Protein AF-A0AB39YR65-F1 (afdb_monomer_lite)

Organism: NCBI:txid3162492

pLDDT: mean 78.62, std 21.44, range [37.47, 98.0]

Structure (mmCIF, N/CA/C/O backbone):
data_AF-A0AB39YR65-F1
#
_entry.id   AF-A0AB39YR65-F1
#
loop_
_atom_site.group_PDB
_atom_site.id
_atom_site.type_symbol
_atom_site.label_atom_id
_atom_site.label_alt_id
_atom_site.label_comp_id
_atom_site.label_asym_id
_atom_site.label_entity_id
_atom_site.label_seq_id
_atom_site.pdbx_PDB_ins_code
_atom_site.Cartn_x
_atom_site.Cartn_y
_atom_site.Cartn_z
_atom_site.occupancy
_atom_site.B_iso_or_equiv
_atom_site.auth_seq_id
_atom_site.auth_comp_id
_atom_site.auth_asym_id
_atom_site.auth_atom_id
_atom_site.pdbx_PDB_model_num
ATOM 1 N N . MET A 1 1 ? 6.847 -33.829 22.386 1.00 41.47 1 MET A N 1
ATOM 2 C CA . MET A 1 1 ? 5.610 -33.348 21.739 1.00 41.47 1 MET A CA 1
ATOM 3 C C . MET A 1 1 ? 5.519 -31.867 22.046 1.00 41.47 1 MET A C 1
ATOM 5 O O . MET A 1 1 ? 5.145 -31.514 23.153 1.00 41.47 1 MET A O 1
ATOM 9 N N . THR A 1 2 ? 6.033 -31.027 21.151 1.00 42.81 2 THR A N 1
ATOM 10 C CA . THR A 1 2 ? 6.014 -29.566 21.292 1.00 42.81 2 THR A CA 1
ATOM 11 C C . THR A 1 2 ? 4.583 -29.076 21.117 1.00 42.81 2 THR A C 1
ATOM 13 O O . THR A 1 2 ? 3.914 -29.470 20.162 1.00 42.81 2 THR A O 1
ATOM 16 N N . ALA A 1 3 ? 4.110 -28.277 22.071 1.00 45.94 3 ALA A N 1
ATOM 17 C CA . ALA A 1 3 ? 2.844 -27.575 21.963 1.00 45.94 3 ALA A CA 1
ATOM 18 C C . ALA A 1 3 ? 2.865 -26.718 20.688 1.00 45.94 3 ALA A C 1
ATOM 20 O O . ALA A 1 3 ? 3.833 -26.003 20.442 1.00 45.94 3 ALA A O 1
ATOM 21 N N . PHE A 1 4 ? 1.822 -26.824 19.864 1.00 48.34 4 PHE A N 1
ATOM 22 C CA . PHE A 1 4 ? 1.504 -25.782 18.896 1.00 48.34 4 PHE A CA 1
ATOM 23 C C . PHE A 1 4 ? 1.031 -24.588 19.727 1.00 48.34 4 PHE A C 1
ATOM 25 O O . PHE A 1 4 ? -0.148 -24.496 20.063 1.00 48.34 4 PHE A O 1
ATOM 32 N N . GLU A 1 5 ? 1.964 -23.734 20.144 1.00 54.25 5 GLU A N 1
ATOM 33 C CA . GLU A 1 5 ? 1.632 -22.366 20.525 1.00 54.25 5 GLU A CA 1
ATOM 34 C C . GLU A 1 5 ? 1.012 -21.744 19.279 1.00 54.25 5 GLU A C 1
ATOM 36 O O . GLU A 1 5 ? 1.681 -21.443 18.292 1.00 54.25 5 GLU A O 1
ATOM 41 N N . SER A 1 6 ? -0.314 -21.713 19.258 1.00 58.25 6 SER A N 1
ATOM 42 C CA . SER A 1 6 ? -1.082 -21.035 18.234 1.00 58.25 6 SER A CA 1
ATOM 43 C C . SER A 1 6 ? -0.887 -19.542 18.447 1.00 58.25 6 SER A C 1
ATOM 45 O O . SER A 1 6 ? -1.716 -18.901 19.089 1.00 58.25 6 SER A O 1
ATOM 47 N N . ASP A 1 7 ? 0.224 -19.018 17.925 1.00 66.06 7 ASP A N 1
ATOM 48 C CA . ASP A 1 7 ? 0.360 -17.609 17.582 1.00 66.06 7 ASP A CA 1
ATOM 49 C C . ASP A 1 7 ? -0.803 -17.301 16.648 1.00 66.06 7 ASP A C 1
ATOM 51 O O . ASP A 1 7 ? -0.794 -17.641 15.461 1.00 66.06 7 ASP A O 1
ATOM 55 N N . THR A 1 8 ? -1.876 -16.751 17.211 1.00 65.50 8 THR A N 1
ATOM 56 C CA . THR A 1 8 ? -2.966 -16.211 16.413 1.00 65.50 8 THR A CA 1
ATOM 57 C C . THR A 1 8 ? -2.335 -15.242 15.430 1.00 65.50 8 THR A C 1
ATOM 59 O O . THR A 1 8 ? -1.662 -14.303 15.868 1.00 65.50 8 THR A O 1
ATOM 62 N N . PRO A 1 9 ? -2.498 -15.465 14.115 1.00 70.00 9 PRO A N 1
ATOM 63 C CA . PRO A 1 9 ? -1.926 -14.562 13.144 1.00 70.00 9 PRO A CA 1
ATOM 64 C C . PRO A 1 9 ? -2.405 -13.146 13.435 1.00 70.00 9 PRO A C 1
ATOM 66 O O . PRO A 1 9 ? -3.569 -12.954 13.780 1.00 70.00 9 PRO A O 1
ATOM 69 N N . TRP A 1 10 ? -1.527 -12.159 13.288 1.00 68.50 10 TRP A N 1
ATOM 70 C CA . TRP A 1 10 ? -1.844 -10.762 13.598 1.00 68.50 10 TRP A CA 1
ATOM 71 C C . TRP A 1 10 ? -3.113 -10.268 12.882 1.00 68.50 10 TRP A C 1
ATOM 73 O O . TRP A 1 10 ? -3.821 -9.421 13.405 1.00 68.50 10 TRP A O 1
ATOM 83 N N . TRP A 1 11 ? -3.455 -10.839 11.723 1.00 68.62 11 TRP A N 1
ATOM 84 C CA . TRP A 1 11 ? -4.667 -10.488 10.978 1.00 68.62 11 TRP A CA 1
ATOM 85 C C . TRP A 1 11 ? -5.967 -11.010 11.609 1.00 68.62 11 TRP A C 1
ATOM 87 O O . TRP A 1 11 ? -7.045 -10.622 11.175 1.00 68.62 11 TRP A O 1
ATOM 97 N N . TRP A 1 12 ? -5.896 -11.883 12.618 1.00 65.81 12 TRP A N 1
ATOM 98 C CA . TRP A 1 12 ? -7.057 -12.389 13.360 1.00 65.81 12 TRP A CA 1
ATOM 99 C C . TRP A 1 12 ? -7.591 -11.378 14.384 1.00 65.81 12 TRP A C 1
ATOM 101 O O . TRP A 1 12 ? -8.727 -11.498 14.836 1.00 65.81 12 TRP A O 1
ATOM 111 N N . THR A 1 13 ? -6.783 -10.383 14.757 1.00 76.38 13 THR A N 1
ATOM 112 C CA . THR A 1 13 ? -7.196 -9.295 15.657 1.00 76.38 13 THR A CA 1
ATOM 113 C C . THR A 1 13 ? -7.746 -8.088 14.901 1.00 76.38 13 THR A C 1
ATOM 115 O O . THR A 1 13 ? -8.277 -7.168 15.517 1.00 76.38 13 THR A O 1
ATOM 118 N N . TRP A 1 14 ? -7.633 -8.080 13.570 1.00 81.88 14 TRP A N 1
ATOM 119 C CA . TRP A 1 14 ? -8.141 -7.010 12.719 1.00 81.88 14 TRP A CA 1
ATOM 120 C C . TRP A 1 14 ? -9.554 -7.326 12.237 1.00 81.88 14 TRP A C 1
ATOM 122 O O . TRP A 1 14 ? -9.941 -8.489 12.104 1.00 81.88 14 TRP A O 1
ATOM 132 N N . ASP A 1 15 ? -10.321 -6.279 11.925 1.00 83.44 15 ASP A N 1
ATOM 133 C CA . ASP A 1 15 ? -11.590 -6.453 11.226 1.00 83.44 15 ASP A CA 1
ATOM 134 C C . ASP A 1 15 ? -11.350 -7.220 9.915 1.00 83.44 15 ASP A C 1
ATOM 136 O O . ASP A 1 15 ? -10.391 -6.945 9.187 1.00 83.44 15 ASP A O 1
ATOM 140 N N . SER A 1 16 ? -12.215 -8.192 9.614 1.00 81.69 16 SER A N 1
ATOM 141 C CA . SER A 1 16 ? -12.064 -9.061 8.441 1.00 81.69 16 SER A CA 1
ATOM 142 C C . SER A 1 16 ? -11.994 -8.280 7.128 1.00 81.69 16 SER A C 1
ATOM 144 O O . SER A 1 16 ? -11.332 -8.728 6.194 1.00 81.69 16 SER A O 1
ATOM 146 N N . SER A 1 17 ? -12.639 -7.114 7.057 1.00 86.25 17 SER A N 1
ATOM 147 C CA . SER A 1 17 ? -12.569 -6.224 5.900 1.00 86.25 17 SER A CA 1
ATOM 148 C C . SER A 1 17 ? -11.169 -5.610 5.736 1.00 86.25 17 SER A C 1
ATOM 150 O O . SER A 1 17 ? -10.618 -5.641 4.641 1.00 86.25 17 SER A O 1
ATOM 152 N N . VAL A 1 18 ? -10.527 -5.144 6.817 1.00 90.19 18 VAL A N 1
ATOM 153 C CA . VAL A 1 18 ? -9.152 -4.596 6.770 1.00 90.19 18 VAL A CA 1
ATOM 154 C C . VAL A 1 18 ? -8.128 -5.711 6.557 1.00 90.19 18 VAL A C 1
ATOM 156 O O . VAL A 1 18 ? -7.159 -5.543 5.815 1.00 90.19 18 VAL A O 1
ATOM 159 N N . ALA A 1 19 ? -8.349 -6.873 7.176 1.00 91.38 19 ALA A N 1
ATOM 160 C CA . ALA A 1 19 ? -7.461 -8.026 7.079 1.00 91.38 19 ALA A CA 1
ATOM 161 C C . ALA A 1 19 ? -7.235 -8.471 5.624 1.00 91.38 19 ALA A C 1
ATOM 163 O O . ALA A 1 19 ? -6.122 -8.855 5.273 1.00 91.38 19 ALA A O 1
ATOM 164 N N . GLN A 1 20 ? -8.250 -8.371 4.758 1.00 93.75 20 GLN A N 1
ATOM 165 C CA . GLN A 1 20 ? -8.122 -8.694 3.331 1.00 93.75 20 GLN A CA 1
ATOM 166 C C . GLN A 1 20 ? -7.077 -7.815 2.630 1.00 93.75 20 GLN A C 1
ATOM 168 O O . GLN A 1 20 ? -6.196 -8.337 1.941 1.00 93.75 20 GLN A O 1
ATOM 173 N N . TYR A 1 21 ? -7.118 -6.501 2.860 1.00 95.94 21 TYR A N 1
ATOM 174 C CA . TYR A 1 21 ? -6.126 -5.567 2.324 1.00 95.94 21 TYR A CA 1
ATOM 175 C C . TYR A 1 21 ? -4.742 -5.808 2.923 1.00 95.94 21 TYR A C 1
ATOM 177 O O . TYR A 1 21 ? -3.748 -5.859 2.199 1.00 95.94 21 TYR A O 1
ATOM 185 N N . ALA A 1 22 ? -4.675 -6.020 4.236 1.00 94.88 22 ALA A N 1
ATOM 186 C CA . ALA A 1 22 ? -3.423 -6.251 4.942 1.00 94.88 22 ALA A CA 1
ATOM 187 C C . ALA A 1 22 ? -2.700 -7.516 4.453 1.00 94.88 22 ALA A C 1
ATOM 189 O O . ALA A 1 22 ? -1.480 -7.513 4.283 1.00 94.88 22 ALA A O 1
ATOM 190 N N . VAL A 1 23 ? -3.447 -8.591 4.185 1.00 95.00 23 VAL A N 1
ATOM 191 C CA . VAL A 1 23 ? -2.906 -9.834 3.622 1.00 95.00 23 VAL A CA 1
ATOM 192 C C . VAL A 1 23 ? -2.364 -9.602 2.213 1.00 95.00 23 VAL A C 1
ATOM 194 O O . VAL A 1 23 ? -1.237 -10.010 1.941 1.00 95.00 23 VAL A O 1
ATOM 197 N N . LEU A 1 24 ? -3.104 -8.920 1.331 1.00 96.69 24 LEU A N 1
ATOM 198 C CA . LEU A 1 24 ? -2.615 -8.610 -0.020 1.00 96.69 24 LEU A CA 1
ATOM 199 C C . LEU A 1 24 ? -1.339 -7.760 0.015 1.00 96.69 24 LEU A C 1
ATOM 201 O O . LEU A 1 24 ? -0.365 -8.083 -0.664 1.00 96.69 24 LEU A O 1
ATOM 205 N N . LEU A 1 25 ? -1.320 -6.718 0.848 1.00 97.19 25 LEU A N 1
ATOM 206 C CA . LEU A 1 25 ? -0.147 -5.871 1.060 1.00 97.19 25 LEU A CA 1
ATOM 207 C C . LEU A 1 25 ? 1.054 -6.690 1.530 1.00 97.19 25 LEU A C 1
ATOM 209 O O . LEU A 1 25 ? 2.155 -6.548 1.002 1.00 97.19 25 LEU A O 1
ATOM 213 N N . ARG A 1 26 ? 0.842 -7.592 2.492 1.00 96.25 26 ARG A N 1
ATOM 214 C CA . ARG A 1 26 ? 1.900 -8.459 3.008 1.00 96.25 26 ARG A CA 1
ATOM 215 C C . ARG A 1 26 ? 2.445 -9.398 1.936 1.00 96.25 26 ARG A C 1
ATOM 217 O O . ARG A 1 26 ? 3.657 -9.569 1.854 1.00 96.25 26 ARG A O 1
ATOM 224 N N . LEU A 1 27 ? 1.577 -9.973 1.105 1.00 97.12 27 LEU A N 1
ATOM 225 C CA . LEU 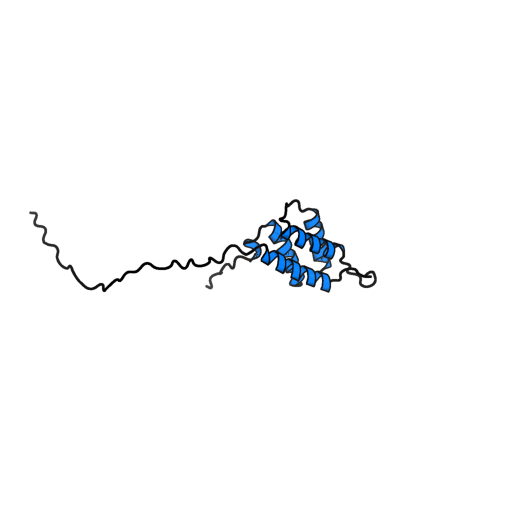A 1 27 ? 1.993 -10.840 0.004 1.00 97.12 27 LEU A CA 1
ATOM 226 C C . LEU A 1 27 ? 2.889 -10.098 -0.995 1.00 97.12 27 LEU A C 1
ATOM 228 O O . LEU A 1 27 ? 3.886 -10.672 -1.428 1.00 97.12 27 LEU A O 1
ATOM 232 N N . LEU A 1 28 ? 2.572 -8.843 -1.327 1.00 97.81 28 LEU A N 1
ATOM 233 C CA . LEU A 1 28 ? 3.417 -8.024 -2.198 1.00 97.81 28 LEU A CA 1
ATOM 234 C C . LEU A 1 28 ? 4.760 -7.700 -1.526 1.00 97.81 28 LEU A C 1
ATOM 236 O O . LEU A 1 28 ? 5.815 -7.933 -2.107 1.00 97.81 28 LEU A O 1
ATOM 240 N N . VAL A 1 29 ? 4.733 -7.220 -0.278 1.00 97.25 29 VAL A N 1
ATOM 241 C CA . VAL A 1 29 ? 5.942 -6.834 0.476 1.00 97.25 29 VAL A CA 1
ATOM 242 C C . VAL A 1 29 ? 6.898 -8.014 0.679 1.00 97.25 29 VAL A C 1
ATOM 244 O O . VAL A 1 29 ? 8.113 -7.851 0.582 1.00 97.25 29 VAL A O 1
ATOM 247 N N . ASP A 1 30 ? 6.366 -9.212 0.919 1.00 96.25 30 ASP A N 1
ATOM 248 C CA . ASP A 1 30 ? 7.159 -10.435 1.074 1.00 96.25 30 ASP A CA 1
ATOM 249 C C . ASP A 1 30 ? 7.584 -11.053 -0.279 1.00 96.25 30 ASP A C 1
ATOM 251 O O . ASP A 1 30 ? 8.213 -12.117 -0.297 1.00 96.25 30 ASP A O 1
ATOM 255 N N . GLY A 1 31 ? 7.227 -10.436 -1.413 1.00 96.25 31 GLY A N 1
ATOM 256 C CA . GLY A 1 31 ? 7.533 -10.930 -2.760 1.00 96.25 31 GLY A CA 1
ATOM 257 C C . GLY A 1 31 ? 6.850 -12.260 -3.094 1.00 96.25 31 GLY A C 1
ATOM 258 O O . GLY A 1 31 ? 7.384 -13.067 -3.854 1.00 96.25 31 GLY A O 1
ATOM 259 N N . ARG A 1 32 ? 5.700 -12.541 -2.469 1.00 97.62 32 ARG A N 1
ATOM 260 C CA . ARG A 1 32 ? 4.882 -13.743 -2.710 1.00 97.62 32 ARG A CA 1
ATOM 261 C C . ARG A 1 32 ? 3.953 -13.590 -3.905 1.00 97.62 32 ARG A C 1
ATOM 263 O O . ARG A 1 32 ? 3.569 -14.602 -4.481 1.00 97.62 32 ARG A O 1
ATOM 270 N N . VAL A 1 33 ? 3.608 -12.353 -4.242 1.00 97.88 33 VAL A N 1
ATOM 271 C CA . VAL A 1 33 ? 2.933 -11.974 -5.484 1.00 97.88 33 VAL A CA 1
ATOM 272 C C . VAL A 1 33 ? 3.739 -10.873 -6.157 1.00 97.88 33 VAL A C 1
ATOM 274 O O . VAL A 1 33 ? 4.398 -10.075 -5.488 1.00 97.88 33 VAL A O 1
ATOM 277 N N . THR A 1 34 ? 3.702 -10.852 -7.479 1.00 97.19 34 THR A N 1
ATOM 278 C CA . THR A 1 34 ? 4.266 -9.774 -8.295 1.00 97.19 34 THR A CA 1
ATOM 279 C C . THR A 1 34 ? 3.402 -8.514 -8.212 1.00 97.19 34 THR A C 1
ATOM 281 O O . THR A 1 34 ? 2.241 -8.572 -7.804 1.00 97.19 34 THR A O 1
ATOM 284 N N . ALA A 1 35 ? 3.949 -7.370 -8.630 1.00 95.94 35 ALA A N 1
ATOM 285 C CA . ALA A 1 35 ? 3.187 -6.125 -8.730 1.00 95.94 35 ALA A CA 1
ATOM 286 C C . ALA A 1 35 ? 1.950 -6.248 -9.642 1.00 95.94 35 ALA A C 1
ATOM 288 O O . ALA A 1 35 ? 0.876 -5.800 -9.249 1.00 95.94 35 ALA A O 1
ATOM 289 N N . ASP A 1 36 ? 2.068 -6.929 -10.788 1.00 96.25 36 ASP A N 1
ATOM 290 C CA . ASP A 1 36 ? 0.933 -7.173 -11.694 1.00 96.25 36 ASP A CA 1
ATOM 291 C C . ASP A 1 36 ? -0.164 -8.022 -11.031 1.00 96.25 36 ASP A C 1
ATOM 293 O O . ASP A 1 36 ? -1.357 -7.741 -11.145 1.00 96.25 36 ASP A O 1
ATOM 297 N N . GLU A 1 37 ? 0.231 -9.091 -10.332 1.00 97.81 37 GLU A N 1
ATOM 298 C CA . GLU A 1 37 ? -0.714 -9.953 -9.616 1.00 97.81 37 GLU A CA 1
ATOM 299 C C . GLU A 1 37 ? -1.388 -9.189 -8.476 1.00 97.81 37 GLU A C 1
ATOM 301 O O . GLU A 1 37 ? -2.592 -9.331 -8.268 1.00 97.81 37 GLU A O 1
ATOM 306 N N . PHE A 1 38 ? -0.634 -8.360 -7.754 1.00 98.00 38 PHE A N 1
ATOM 307 C CA . PHE A 1 38 ? -1.181 -7.499 -6.717 1.00 98.00 38 PHE A CA 1
ATOM 308 C C . PHE A 1 38 ? -2.195 -6.504 -7.287 1.00 98.00 38 PHE A C 1
ATOM 310 O O . PHE A 1 38 ? -3.297 -6.415 -6.753 1.00 98.00 38 PHE A O 1
ATOM 317 N N . GLU A 1 39 ? -1.873 -5.805 -8.379 1.00 97.38 39 GLU A N 1
ATOM 318 C CA . GLU A 1 39 ? -2.780 -4.870 -9.055 1.00 97.38 39 GLU A CA 1
ATOM 319 C C . GLU A 1 39 ? -4.090 -5.564 -9.462 1.00 97.38 39 GLU A C 1
ATOM 321 O O . GLU A 1 39 ? -5.188 -5.111 -9.113 1.00 97.38 39 GLU A O 1
ATOM 326 N N . ALA A 1 40 ? -3.974 -6.721 -10.122 1.00 97.38 40 ALA A N 1
ATOM 327 C CA . ALA A 1 40 ? -5.107 -7.510 -10.592 1.00 97.38 40 ALA A CA 1
ATOM 328 C C . ALA A 1 40 ? -6.013 -8.016 -9.455 1.00 97.38 40 ALA A C 1
ATOM 330 O O . ALA A 1 40 ? -7.204 -8.240 -9.676 1.00 97.38 40 ALA A O 1
ATOM 331 N N . LEU A 1 41 ? -5.471 -8.200 -8.248 1.00 97.75 41 LEU A N 1
ATOM 332 C CA . LEU A 1 41 ? -6.227 -8.603 -7.059 1.00 97.75 41 LEU A CA 1
ATOM 333 C C . LEU A 1 41 ? -6.793 -7.400 -6.292 1.00 97.75 41 LEU A C 1
ATOM 335 O O . LEU A 1 41 ? -7.933 -7.449 -5.825 1.00 97.75 41 LEU A O 1
ATOM 339 N N . PHE A 1 42 ? -6.019 -6.323 -6.167 1.00 97.88 42 PHE A N 1
ATOM 340 C CA . PHE A 1 42 ? -6.364 -5.150 -5.372 1.00 97.88 42 PHE A CA 1
ATOM 341 C C . PHE A 1 42 ? -7.466 -4.311 -6.024 1.00 97.88 42 PHE A C 1
ATOM 343 O O . PHE A 1 42 ? -8.438 -3.958 -5.355 1.00 97.88 42 PHE A O 1
ATOM 350 N N . LEU A 1 43 ? -7.363 -4.003 -7.324 1.00 97.25 43 LEU A N 1
ATOM 351 C CA . LEU A 1 43 ? -8.317 -3.099 -7.980 1.00 97.25 43 LEU A CA 1
ATOM 352 C C . LEU A 1 43 ? -9.763 -3.624 -7.944 1.00 97.25 43 LEU A C 1
ATOM 354 O O . LEU A 1 43 ? -10.659 -2.837 -7.622 1.00 97.25 43 LEU A O 1
ATOM 358 N N . PRO A 1 44 ? -10.046 -4.912 -8.228 1.00 97.50 44 PRO A N 1
ATOM 359 C CA . PRO A 1 44 ? -11.401 -5.442 -8.097 1.00 97.50 44 PRO A CA 1
ATOM 360 C C . PRO A 1 44 ? -11.892 -5.472 -6.649 1.00 97.50 44 PRO A C 1
ATOM 362 O O . PRO A 1 44 ? -13.075 -5.219 -6.420 1.00 97.50 44 PRO A O 1
ATOM 365 N N . LEU A 1 45 ? -11.005 -5.760 -5.686 1.00 96.38 45 LEU A N 1
ATOM 366 C CA . LEU A 1 45 ? -11.338 -5.754 -4.261 1.00 96.38 45 LEU A CA 1
ATOM 367 C C . LEU A 1 45 ? -11.795 -4.358 -3.827 1.00 96.38 45 LEU A C 1
ATOM 369 O O . LEU A 1 45 ? -12.915 -4.219 -3.345 1.00 96.38 45 LEU A O 1
ATOM 373 N N . TYR A 1 46 ? -10.982 -3.331 -4.089 1.00 96.56 46 TYR A N 1
ATOM 374 C CA . TYR A 1 46 ? -11.285 -1.949 -3.713 1.00 96.56 46 TYR A CA 1
ATOM 375 C C . TYR A 1 46 ? -12.541 -1.418 -4.417 1.00 96.56 46 TYR A C 1
ATOM 377 O O . TYR A 1 46 ? -13.446 -0.894 -3.775 1.00 96.56 46 TYR A O 1
ATOM 385 N N . LYS A 1 47 ? -12.661 -1.613 -5.740 1.00 95.69 47 LYS A N 1
ATOM 386 C CA . LYS A 1 47 ? -13.829 -1.149 -6.520 1.00 95.69 47 LYS A CA 1
ATOM 387 C C . LYS A 1 47 ? -15.132 -1.864 -6.129 1.00 95.69 47 LYS A C 1
ATOM 389 O O . LYS A 1 47 ? -16.217 -1.330 -6.360 1.00 95.69 47 LYS A O 1
ATOM 394 N N . GLY A 1 48 ? -15.039 -3.082 -5.594 1.00 95.12 48 GLY A N 1
ATOM 395 C CA . GLY A 1 48 ? -16.176 -3.878 -5.130 1.00 95.12 48 GLY A CA 1
ATOM 396 C C . GLY A 1 48 ? -16.540 -3.663 -3.660 1.00 95.12 48 GLY A C 1
ATOM 397 O O . GLY A 1 48 ? -17.600 -4.131 -3.230 1.00 95.12 48 GLY A O 1
ATOM 398 N N . ASP A 1 49 ? -15.695 -2.970 -2.900 1.00 94.25 49 ASP A N 1
ATOM 399 C CA . ASP A 1 49 ? -15.867 -2.772 -1.471 1.00 94.25 49 ASP A CA 1
ATOM 400 C C . ASP A 1 49 ? -16.995 -1.772 -1.177 1.00 94.25 49 ASP A C 1
ATOM 402 O O . ASP A 1 49 ? -17.082 -0.683 -1.743 1.00 94.25 49 ASP A O 1
ATOM 406 N N . ARG A 1 50 ? -17.907 -2.166 -0.287 1.00 94.06 50 ARG A N 1
ATOM 407 C CA . ARG A 1 50 ? -19.041 -1.342 0.170 1.00 94.06 50 ARG A CA 1
ATOM 408 C C . ARG A 1 50 ? -18.923 -0.963 1.643 1.00 94.06 50 ARG A C 1
ATOM 410 O O . ARG A 1 50 ? -19.872 -0.416 2.212 1.00 94.06 50 ARG A O 1
ATOM 417 N N . THR A 1 51 ? -17.802 -1.305 2.267 1.00 93.44 51 THR A N 1
ATOM 418 C CA . THR A 1 51 ? -17.519 -1.022 3.668 1.00 93.44 51 THR A CA 1
ATOM 419 C C . THR A 1 51 ? -17.458 0.485 3.879 1.00 93.44 51 THR A C 1
ATOM 421 O O . THR A 1 51 ? -16.899 1.232 3.079 1.00 93.44 51 THR A O 1
ATOM 424 N N . LYS A 1 52 ? -18.081 0.953 4.962 1.00 92.81 52 LYS A N 1
ATOM 425 C CA . LYS A 1 52 ? -17.981 2.351 5.383 1.00 92.81 52 LYS A CA 1
ATOM 426 C C . LYS A 1 52 ? -16.784 2.484 6.307 1.00 92.81 52 LYS A C 1
ATOM 428 O O . LYS A 1 52 ? -16.894 2.199 7.497 1.00 92.81 52 LYS A O 1
ATOM 433 N N . TRP A 1 53 ? -15.661 2.874 5.729 1.00 92.38 53 TRP A N 1
ATOM 434 C CA . TRP A 1 53 ? -14.408 3.061 6.444 1.00 92.38 53 TRP A CA 1
ATOM 435 C C . TRP A 1 53 ? -14.441 4.283 7.362 1.00 92.38 53 TRP A C 1
ATOM 437 O O . TRP A 1 53 ? -15.162 5.250 7.102 1.00 92.38 53 TRP A O 1
ATOM 447 N N . SER A 1 54 ? -13.650 4.240 8.439 1.00 93.62 54 SER A N 1
ATOM 448 C CA . SER A 1 54 ? -13.241 5.471 9.114 1.00 93.62 54 SER A CA 1
ATOM 449 C C . SER A 1 54 ? -12.420 6.323 8.146 1.00 93.62 54 SER A C 1
ATOM 451 O O . SER A 1 54 ? -11.821 5.793 7.210 1.00 93.62 54 SER A O 1
ATOM 453 N N . GLU A 1 55 ? -12.386 7.635 8.374 1.00 93.81 55 GLU A N 1
ATOM 454 C CA . GLU A 1 55 ? -11.621 8.572 7.541 1.00 93.81 55 GLU A CA 1
ATOM 455 C C . GLU A 1 55 ? -10.149 8.149 7.428 1.00 93.81 55 GLU A C 1
ATOM 457 O O . GLU A 1 55 ? -9.638 8.021 6.323 1.00 93.81 55 GLU A O 1
ATOM 462 N N . GLU A 1 56 ? -9.524 7.775 8.548 1.00 94.75 56 GLU A N 1
ATOM 463 C CA . GLU A 1 56 ? -8.129 7.316 8.583 1.00 94.75 56 GLU A CA 1
ATOM 464 C C . GLU A 1 56 ? -7.879 6.076 7.707 1.00 94.75 56 GLU A C 1
ATOM 466 O O . GLU A 1 56 ? -6.917 6.039 6.945 1.00 94.75 56 GLU A O 1
ATOM 471 N N . ILE A 1 57 ? -8.746 5.056 7.774 1.00 94.94 57 ILE A N 1
ATOM 472 C CA . ILE A 1 57 ? -8.581 3.842 6.955 1.00 94.94 57 ILE A CA 1
ATOM 473 C C . ILE A 1 57 ? -8.861 4.152 5.484 1.00 94.94 57 ILE A C 1
ATOM 475 O O . ILE A 1 57 ? -8.139 3.674 4.608 1.00 94.94 57 ILE A O 1
ATOM 479 N N . TYR A 1 58 ? -9.894 4.953 5.213 1.00 95.69 58 TYR A N 1
ATOM 480 C CA . TYR A 1 58 ? -10.242 5.359 3.859 1.00 95.69 58 TYR A CA 1
ATOM 481 C C . TYR A 1 58 ? -9.077 6.083 3.188 1.00 95.69 58 TYR A C 1
ATOM 483 O O . TYR A 1 58 ? -8.697 5.700 2.090 1.00 95.69 58 TYR A O 1
ATOM 491 N N . GLU A 1 59 ? -8.471 7.071 3.848 1.00 97.12 59 GLU A N 1
ATOM 492 C CA . GLU A 1 59 ? -7.345 7.829 3.294 1.00 97.12 59 GLU A CA 1
ATOM 493 C C . GLU A 1 59 ? -6.158 6.928 2.935 1.00 97.12 59 GLU A C 1
ATOM 495 O O . GLU A 1 59 ? -5.578 7.079 1.858 1.00 97.12 59 GLU A O 1
ATOM 500 N N . ILE A 1 60 ? -5.830 5.954 3.791 1.00 97.31 60 ILE A N 1
ATOM 501 C CA . ILE A 1 60 ? -4.750 4.992 3.528 1.00 97.31 60 ILE A CA 1
ATOM 502 C C . ILE A 1 60 ? -5.072 4.143 2.290 1.00 97.31 60 ILE A C 1
ATOM 504 O O . ILE A 1 60 ? -4.233 3.988 1.397 1.00 97.31 60 ILE A O 1
ATOM 508 N N . LEU A 1 61 ? -6.286 3.586 2.219 1.00 96.88 61 LEU A N 1
ATOM 509 C CA . LEU A 1 61 ? -6.697 2.731 1.104 1.00 96.88 61 LEU A CA 1
ATOM 510 C C . LEU A 1 61 ? -6.858 3.517 -0.205 1.00 96.88 61 LEU A C 1
ATOM 512 O O . LEU A 1 61 ? -6.507 3.000 -1.264 1.00 96.88 61 LEU A O 1
ATOM 516 N N . ASP A 1 62 ? -7.326 4.762 -0.143 1.00 96.94 62 ASP A N 1
ATOM 517 C CA . ASP A 1 62 ? -7.526 5.629 -1.306 1.00 96.94 62 ASP A CA 1
ATOM 518 C C . ASP A 1 62 ? -6.184 6.083 -1.900 1.00 96.94 62 ASP A C 1
ATOM 520 O O . ASP A 1 62 ? -5.973 6.014 -3.111 1.00 96.94 62 ASP A O 1
ATOM 524 N N . GLN A 1 63 ? -5.206 6.443 -1.062 1.00 97.00 63 GLN A N 1
ATOM 525 C CA . GLN A 1 63 ? -3.845 6.732 -1.532 1.00 97.00 63 GLN A CA 1
ATOM 526 C C . GLN A 1 63 ? -3.181 5.513 -2.180 1.00 97.00 63 GLN A C 1
ATOM 528 O O . GLN A 1 63 ? -2.492 5.635 -3.203 1.00 97.00 63 GLN A O 1
ATOM 533 N N . LEU A 1 64 ? -3.388 4.330 -1.599 1.00 97.31 64 LEU A N 1
ATOM 534 C CA . LEU A 1 64 ? -2.916 3.082 -2.182 1.00 97.31 64 LEU A CA 1
ATOM 535 C C . LEU A 1 64 ? -3.604 2.813 -3.523 1.00 97.31 64 LEU A C 1
ATOM 537 O O . LEU A 1 64 ? -2.925 2.454 -4.479 1.00 97.31 64 LEU A O 1
ATOM 541 N N . PHE A 1 65 ? -4.910 3.059 -3.630 1.00 97.38 65 PHE A N 1
ATOM 542 C CA . PHE A 1 65 ? -5.647 2.929 -4.882 1.00 97.38 65 PHE A CA 1
ATOM 543 C C . PHE A 1 65 ? -5.053 3.788 -6.000 1.00 97.38 65 PHE A C 1
ATOM 545 O O . PHE A 1 65 ? -4.747 3.242 -7.056 1.00 97.38 65 PHE A O 1
ATOM 552 N N . TYR A 1 66 ? 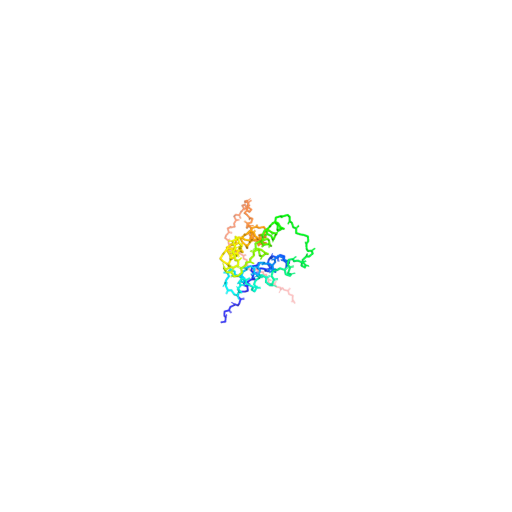-4.804 5.082 -5.773 1.00 96.12 66 TYR A N 1
ATOM 553 C CA . TYR A 1 66 ? -4.170 5.935 -6.791 1.00 96.12 66 TYR A CA 1
ATOM 554 C C . TYR A 1 66 ? -2.782 5.438 -7.201 1.00 96.12 66 TYR A C 1
ATOM 556 O O . TYR A 1 66 ? -2.399 5.553 -8.362 1.00 96.12 66 TYR A O 1
ATOM 564 N N . THR A 1 67 ? -2.031 4.873 -6.256 1.00 96.00 67 THR A N 1
ATOM 565 C CA . THR A 1 67 ? -0.713 4.290 -6.537 1.00 96.00 67 THR A CA 1
ATOM 566 C C . THR A 1 67 ? -0.831 3.049 -7.424 1.00 96.00 67 THR A C 1
ATOM 568 O O . THR A 1 67 ? -0.044 2.881 -8.349 1.00 96.00 67 THR A O 1
ATOM 571 N N . VAL A 1 68 ? -1.803 2.178 -7.141 1.00 96.19 68 VAL A N 1
ATOM 572 C CA . VAL A 1 68 ? -2.034 0.935 -7.889 1.00 96.19 68 VAL A CA 1
ATOM 573 C C . VAL A 1 68 ? -2.615 1.216 -9.271 1.00 96.19 68 VAL A C 1
ATOM 575 O O . VAL A 1 68 ? -2.149 0.643 -10.243 1.00 96.19 68 VAL A O 1
ATOM 578 N N . ASP A 1 69 ? -3.593 2.113 -9.381 1.00 94.81 69 ASP A N 1
ATOM 579 C CA . ASP A 1 69 ? -4.196 2.508 -10.664 1.00 94.81 69 ASP A CA 1
ATOM 580 C C . ASP A 1 69 ? -3.189 3.258 -11.558 1.00 94.81 69 ASP A C 1
ATOM 582 O O . ASP A 1 69 ? -3.290 3.226 -12.780 1.00 94.81 69 ASP A O 1
ATOM 586 N N . GLY A 1 70 ? -2.184 3.895 -10.945 1.00 92.69 70 GLY A N 1
ATOM 587 C CA . GLY A 1 70 ? -1.049 4.516 -11.625 1.00 92.69 70 GLY A CA 1
ATOM 588 C C . GLY A 1 70 ? 0.147 3.590 -11.866 1.00 92.69 70 GLY A C 1
ATOM 589 O O . GLY A 1 70 ? 1.184 4.084 -12.306 1.00 92.69 70 GLY A O 1
ATOM 590 N N . TYR A 1 71 ? 0.065 2.292 -11.554 1.00 94.69 71 TYR A N 1
ATOM 591 C CA . TYR A 1 71 ? 1.149 1.342 -11.810 1.00 94.69 71 TYR A CA 1
ATOM 592 C C . TYR A 1 71 ? 1.239 0.986 -13.295 1.00 94.69 71 TYR A C 1
ATOM 594 O O . TYR A 1 71 ? 0.241 0.705 -13.954 1.00 94.69 71 TYR A O 1
ATOM 602 N N . ASN A 1 72 ? 2.463 0.960 -13.823 1.00 91.88 72 ASN A N 1
ATOM 603 C CA . ASN A 1 72 ? 2.721 0.517 -15.185 1.00 91.88 72 ASN A CA 1
ATOM 604 C C . ASN A 1 72 ? 4.000 -0.324 -15.254 1.00 91.88 72 ASN A C 1
ATOM 606 O O . ASN A 1 72 ? 5.125 0.151 -15.043 1.00 91.88 72 ASN A O 1
ATOM 610 N N . ARG A 1 73 ? 3.821 -1.602 -15.597 1.00 88.75 73 ARG A N 1
ATOM 611 C CA . ARG A 1 73 ? 4.908 -2.575 -15.718 1.00 88.75 73 ARG A CA 1
ATOM 612 C C . ARG A 1 73 ? 5.906 -2.216 -16.817 1.00 88.75 73 ARG A C 1
ATOM 614 O O . ARG A 1 73 ? 7.097 -2.489 -16.659 1.00 88.75 73 ARG A O 1
ATOM 621 N N . ASP A 1 74 ? 5.450 -1.645 -17.933 1.00 85.44 74 ASP A N 1
ATOM 622 C CA . ASP A 1 74 ? 6.290 -1.437 -19.113 1.00 85.44 74 ASP A CA 1
ATOM 623 C C . ASP A 1 74 ? 7.134 -0.154 -18.975 1.00 85.44 74 ASP A C 1
ATOM 625 O O . ASP A 1 74 ? 6.602 0.951 -19.104 1.00 85.44 74 ASP A O 1
ATOM 629 N N . PRO A 1 75 ? 8.462 -0.254 -18.752 1.00 80.56 75 PRO A N 1
ATOM 630 C CA . PRO A 1 75 ? 9.330 0.916 -18.626 1.00 80.56 75 PRO A CA 1
ATOM 631 C C . PRO A 1 75 ? 9.393 1.770 -19.896 1.00 80.56 75 PRO A C 1
ATOM 633 O O . PRO A 1 75 ? 9.768 2.932 -19.809 1.00 80.56 75 PRO A O 1
ATOM 636 N N . ALA A 1 76 ? 9.084 1.212 -21.071 1.00 82.81 76 ALA A N 1
ATOM 637 C CA . ALA A 1 76 ? 9.119 1.950 -22.331 1.00 82.81 76 ALA A CA 1
ATOM 638 C C . ALA A 1 76 ? 7.863 2.807 -22.546 1.00 82.81 76 ALA A C 1
ATOM 640 O O . ALA A 1 76 ? 7.900 3.752 -23.333 1.00 82.81 76 ALA A O 1
ATOM 641 N N . LEU A 1 77 ? 6.766 2.467 -21.864 1.00 80.81 77 LEU A N 1
ATOM 642 C CA . LEU A 1 77 ? 5.509 3.218 -21.881 1.00 80.81 77 LEU A CA 1
ATOM 643 C C . LEU A 1 77 ? 5.357 4.120 -20.652 1.00 80.81 77 LEU A C 1
ATOM 645 O O . LEU A 1 77 ? 4.499 4.997 -20.650 1.00 80.81 77 LEU A O 1
ATOM 649 N N . ARG A 1 78 ? 6.203 3.909 -19.638 1.00 77.25 78 ARG A N 1
ATOM 650 C CA . ARG A 1 78 ? 6.278 4.713 -18.423 1.00 77.25 78 ARG A CA 1
ATOM 651 C C . ARG A 1 78 ? 6.872 6.085 -18.722 1.00 77.25 78 ARG A C 1
ATOM 653 O O . ARG A 1 78 ? 8.019 6.178 -19.154 1.00 77.25 78 ARG A O 1
ATOM 660 N N . ASP A 1 79 ? 6.116 7.140 -18.439 1.00 76.25 79 ASP A N 1
ATOM 661 C CA . ASP A 1 79 ? 6.677 8.490 -18.303 1.00 76.25 79 ASP A CA 1
ATOM 662 C C . ASP A 1 79 ? 6.947 8.773 -16.818 1.00 76.25 79 ASP A C 1
ATOM 664 O O . ASP A 1 79 ? 8.064 8.589 -16.337 1.00 76.25 79 ASP A O 1
ATOM 668 N N . ASN A 1 80 ? 5.890 9.096 -16.067 1.00 78.38 80 ASN A N 1
ATOM 669 C CA . ASN A 1 80 ? 5.919 9.337 -14.619 1.00 78.38 80 ASN A CA 1
ATOM 670 C C . ASN A 1 80 ? 5.059 8.329 -13.828 1.00 78.38 80 ASN A C 1
ATOM 672 O O . ASN A 1 80 ? 4.698 8.602 -12.685 1.00 78.38 80 ASN A O 1
ATOM 676 N N . ASP A 1 81 ? 4.697 7.196 -14.441 1.00 87.62 81 ASP A N 1
ATOM 677 C CA . ASP A 1 81 ? 3.864 6.175 -13.794 1.00 87.62 81 ASP A CA 1
ATOM 678 C C . ASP A 1 81 ? 4.649 5.410 -12.719 1.00 87.62 81 ASP A C 1
ATOM 680 O O . ASP A 1 81 ? 5.882 5.303 -12.760 1.00 87.62 81 ASP A O 1
ATOM 684 N N . VAL A 1 82 ? 3.910 4.833 -11.775 1.00 90.56 82 VAL A N 1
ATOM 685 C CA . VAL A 1 82 ? 4.449 4.082 -10.642 1.00 90.56 82 VAL A CA 1
ATOM 686 C C . VAL A 1 82 ? 5.102 2.795 -11.137 1.00 90.56 82 VAL A C 1
ATOM 688 O O . VAL A 1 82 ? 4.537 2.043 -11.934 1.00 90.56 82 VAL A O 1
ATOM 691 N N . ASP A 1 83 ? 6.301 2.516 -10.630 1.00 92.25 83 ASP A N 1
ATOM 692 C CA . ASP A 1 83 ? 7.011 1.271 -10.899 1.00 92.25 83 ASP A CA 1
ATOM 693 C C . ASP A 1 83 ? 6.850 0.241 -9.777 1.00 92.25 83 ASP A C 1
ATOM 695 O O . ASP A 1 83 ? 6.285 0.516 -8.721 1.00 92.25 83 ASP A O 1
ATOM 699 N N . GLU A 1 84 ? 7.347 -0.977 -9.994 1.00 93.50 84 GLU A N 1
ATOM 700 C CA . GLU A 1 84 ? 7.207 -2.068 -9.020 1.00 93.50 84 GLU A CA 1
ATOM 701 C C . GLU A 1 84 ? 7.863 -1.739 -7.670 1.00 93.50 84 GLU A C 1
ATOM 703 O O . GLU A 1 84 ? 7.355 -2.116 -6.609 1.00 93.50 84 GLU A O 1
ATOM 708 N N . LYS A 1 85 ? 8.980 -1.006 -7.686 1.00 93.88 85 LYS A N 1
ATOM 709 C CA . LYS A 1 85 ? 9.700 -0.639 -6.469 1.00 93.88 85 LYS A CA 1
ATOM 710 C C . LYS A 1 85 ? 8.932 0.424 -5.692 1.00 93.88 85 LYS A C 1
ATOM 712 O O . LYS A 1 85 ? 8.829 0.322 -4.469 1.00 93.88 85 LYS A O 1
ATOM 717 N N . GLU A 1 86 ? 8.403 1.430 -6.376 1.00 94.62 86 GLU A N 1
ATOM 718 C CA . GLU A 1 86 ? 7.565 2.454 -5.769 1.00 94.62 86 GLU A CA 1
ATOM 719 C C . GLU A 1 86 ? 6.267 1.849 -5.234 1.00 94.62 86 GLU A C 1
ATOM 721 O O . GLU A 1 86 ? 5.938 2.085 -4.071 1.00 94.62 86 GLU A O 1
ATOM 726 N N . LEU A 1 87 ? 5.599 0.987 -6.003 1.00 96.44 87 LEU A N 1
ATOM 727 C CA . LEU A 1 87 ? 4.401 0.276 -5.560 1.00 96.44 87 LEU A CA 1
ATOM 728 C C . LEU A 1 87 ? 4.675 -0.549 -4.294 1.00 96.44 87 LEU A C 1
ATOM 730 O O . LEU A 1 87 ? 3.948 -0.433 -3.309 1.00 96.44 87 LEU A O 1
ATOM 734 N N . THR A 1 88 ? 5.772 -1.310 -4.259 1.00 96.94 88 THR A N 1
ATOM 735 C CA . THR A 1 88 ? 6.169 -2.087 -3.069 1.00 96.94 88 THR A CA 1
ATOM 736 C C . THR A 1 88 ? 6.494 -1.183 -1.873 1.00 96.94 88 THR A C 1
ATOM 738 O O . THR A 1 88 ? 6.128 -1.482 -0.731 1.00 96.94 88 THR A O 1
ATOM 741 N N . SER A 1 89 ? 7.154 -0.045 -2.112 1.00 97.25 89 SER A N 1
ATOM 742 C CA . SER A 1 89 ? 7.448 0.943 -1.068 1.00 97.25 89 SER A CA 1
ATOM 743 C C . SER A 1 89 ? 6.164 1.530 -0.479 1.00 97.25 89 SER A C 1
ATOM 745 O O . SER A 1 89 ? 6.033 1.633 0.740 1.00 97.25 89 SER A O 1
ATOM 747 N N . ARG A 1 90 ? 5.197 1.885 -1.327 1.00 97.19 90 ARG A N 1
ATOM 748 C CA . ARG A 1 90 ? 3.890 2.415 -0.915 1.00 97.19 90 ARG A CA 1
ATOM 749 C C . ARG A 1 90 ? 3.059 1.366 -0.184 1.00 97.19 90 ARG A C 1
ATOM 751 O O . ARG A 1 90 ? 2.485 1.677 0.853 1.00 97.19 90 ARG A O 1
ATOM 758 N N . ALA A 1 91 ? 3.086 0.116 -0.641 1.00 97.25 91 ALA A N 1
ATOM 759 C CA . ALA A 1 91 ? 2.452 -1.004 0.047 1.00 97.25 91 ALA A CA 1
ATOM 760 C C . ALA A 1 91 ? 3.030 -1.229 1.456 1.00 97.25 91 ALA A C 1
ATOM 762 O O . ALA A 1 91 ? 2.287 -1.454 2.412 1.00 97.25 91 ALA A O 1
ATOM 763 N N . THR A 1 92 ? 4.352 -1.106 1.611 1.00 97.56 92 THR A N 1
ATOM 764 C CA . THR A 1 92 ? 5.017 -1.201 2.921 1.00 97.56 92 THR A CA 1
ATOM 765 C C . THR A 1 92 ? 4.545 -0.101 3.873 1.00 97.56 92 THR A C 1
ATOM 767 O O . THR A 1 92 ? 4.282 -0.369 5.046 1.00 97.56 92 THR A O 1
ATOM 770 N N . LEU A 1 93 ? 4.420 1.133 3.372 1.00 97.25 93 LEU A N 1
ATOM 771 C CA . LEU A 1 93 ? 3.928 2.268 4.154 1.00 97.25 93 LEU A CA 1
ATOM 772 C C . LEU A 1 93 ? 2.470 2.069 4.572 1.00 97.25 93 LEU A C 1
ATOM 774 O O . LEU A 1 93 ? 2.183 2.131 5.766 1.00 97.25 93 LEU A O 1
ATOM 778 N N . ALA A 1 94 ? 1.591 1.733 3.624 1.00 96.75 94 ALA A N 1
ATOM 779 C CA . ALA A 1 94 ? 0.175 1.493 3.887 1.00 96.75 94 ALA A CA 1
ATOM 780 C C . ALA A 1 94 ? -0.032 0.387 4.935 1.00 96.75 94 ALA A C 1
ATOM 782 O O . ALA A 1 94 ? -0.815 0.551 5.867 1.00 96.75 94 ALA A O 1
ATOM 783 N N . LEU A 1 95 ? 0.724 -0.715 4.851 1.00 95.25 95 LEU A N 1
ATOM 784 C CA . LEU A 1 95 ? 0.660 -1.793 5.844 1.00 95.25 95 LEU A CA 1
ATOM 785 C C . LEU A 1 95 ? 1.043 -1.303 7.251 1.00 95.25 95 LEU A C 1
ATOM 787 O O . LEU A 1 95 ? 0.409 -1.678 8.238 1.00 95.25 95 LEU A O 1
ATOM 791 N N . GLY A 1 96 ? 2.069 -0.454 7.344 1.00 94.50 96 GLY A N 1
ATOM 792 C CA . GLY A 1 96 ? 2.492 0.154 8.603 1.00 94.50 96 GLY A CA 1
ATOM 793 C C . GLY A 1 96 ? 1.486 1.161 9.162 1.00 94.50 96 GLY A C 1
ATOM 794 O O . GLY A 1 96 ? 1.341 1.257 10.377 1.00 94.50 96 GLY A O 1
ATOM 795 N N . GLU A 1 97 ? 0.791 1.910 8.309 1.00 95.06 97 GLU A N 1
ATOM 796 C CA . GLU A 1 97 ? -0.251 2.860 8.716 1.00 95.06 97 GLU A CA 1
ATOM 797 C C . GLU A 1 97 ? -1.510 2.144 9.199 1.00 95.06 97 GLU A C 1
ATOM 799 O O . GLU A 1 97 ? -1.983 2.442 10.296 1.00 95.06 97 GLU A O 1
ATOM 804 N N . LEU A 1 98 ? -1.971 1.120 8.474 1.00 93.31 98 LEU A N 1
ATOM 805 C CA . LEU A 1 98 ? -3.088 0.280 8.916 1.00 93.31 98 LEU A CA 1
ATOM 806 C C . LEU A 1 98 ? -2.818 -0.337 10.293 1.00 93.31 98 LEU A C 1
ATOM 808 O O . LEU A 1 98 ? -3.705 -0.351 11.141 1.00 93.31 98 LEU A O 1
ATOM 812 N N . GLY A 1 99 ? -1.583 -0.774 10.560 1.00 90.81 99 GLY A N 1
ATOM 813 C CA . GLY A 1 99 ? -1.215 -1.334 11.864 1.00 90.81 99 GLY A CA 1
ATOM 814 C C . GLY A 1 99 ? -1.168 -0.336 13.020 1.00 90.81 99 GLY A C 1
ATOM 815 O O . GLY A 1 99 ? -1.237 -0.754 14.172 1.00 90.81 99 GLY A O 1
ATOM 816 N N . LYS A 1 100 ? -1.079 0.971 12.746 1.00 90.56 100 LYS A N 1
ATOM 817 C CA . LYS A 1 100 ? -1.202 2.013 13.781 1.00 90.56 100 LYS A CA 1
ATOM 818 C C . LYS A 1 100 ? -2.66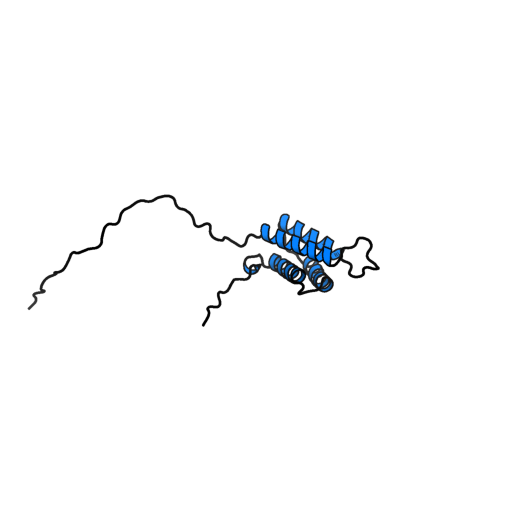2 2.300 14.111 1.00 90.56 100 LYS A C 1
ATOM 820 O O . LYS A 1 100 ? -2.980 2.531 15.272 1.00 90.56 100 LYS A O 1
ATOM 825 N N . VAL A 1 101 ? -3.519 2.295 13.089 1.00 88.75 101 VAL A N 1
ATOM 826 C CA . VAL A 1 101 ? -4.955 2.593 13.211 1.00 88.75 101 VAL A CA 1
ATOM 827 C C . VAL A 1 101 ? -5.729 1.395 13.768 1.00 88.75 101 VAL A C 1
ATOM 829 O O . VAL A 1 101 ? -6.727 1.567 14.463 1.00 88.75 101 VAL A O 1
ATOM 832 N N . MET A 1 102 ? -5.240 0.178 13.519 1.00 82.19 102 MET A N 1
ATOM 833 C CA . MET A 1 102 ? -5.782 -1.072 14.051 1.00 82.19 102 MET A CA 1
ATOM 834 C C . MET A 1 102 ? -4.823 -1.651 15.099 1.00 82.19 102 MET A C 1
ATOM 836 O O . MET A 1 102 ? -4.124 -2.633 14.810 1.00 82.19 102 MET A O 1
ATOM 840 N N . PRO A 1 103 ? -4.740 -1.063 16.312 1.00 65.69 103 PRO A N 1
ATOM 841 C CA . PRO A 1 103 ? -3.954 -1.670 17.369 1.00 65.69 103 PRO A CA 1
ATOM 842 C C . PRO A 1 103 ? -4.513 -3.070 17.630 1.00 65.69 103 PRO A C 1
ATOM 844 O O . PRO A 1 103 ? -5.719 -3.247 17.821 1.00 65.69 103 PRO A O 1
ATOM 847 N N . ALA A 1 104 ? -3.632 -4.073 17.603 1.00 57.94 104 ALA A N 1
ATOM 848 C CA . ALA A 1 104 ? -3.980 -5.411 18.057 1.00 57.94 104 ALA A CA 1
ATOM 849 C C . ALA A 1 104 ? -4.587 -5.271 19.457 1.00 57.94 104 ALA A C 1
ATOM 851 O O . ALA A 1 104 ? -3.973 -4.659 20.329 1.00 57.94 104 ALA A O 1
ATOM 852 N N . SER A 1 105 ? -5.817 -5.750 19.622 1.00 51.25 105 SER A N 1
ATOM 853 C CA . SER A 1 105 ? -6.617 -5.550 20.827 1.00 51.25 105 SER A CA 1
ATOM 854 C C . SER A 1 105 ? -5.813 -5.961 22.065 1.00 51.25 105 SER A C 1
ATOM 856 O O . SER A 1 105 ? -5.492 -7.135 22.214 1.00 51.25 105 SER A O 1
ATOM 858 N N . ASP A 1 106 ? -5.462 -4.973 22.891 1.00 47.00 106 ASP A N 1
ATOM 859 C CA . ASP A 1 106 ? -4.870 -5.064 24.229 1.00 47.00 106 ASP A CA 1
ATOM 860 C C . ASP A 1 106 ? -3.909 -6.237 24.507 1.00 47.00 106 ASP A C 1
ATOM 862 O O . ASP A 1 106 ? -4.300 -7.308 24.980 1.00 47.00 106 ASP A O 1
ATOM 866 N N . THR A 1 107 ? -2.600 -5.973 24.447 1.00 50.34 107 THR A N 1
ATOM 867 C CA . THR A 1 107 ? -1.731 -6.507 25.504 1.00 50.34 107 THR A CA 1
ATOM 868 C C . THR A 1 107 ? -2.086 -5.763 26.780 1.00 50.34 107 THR A C 1
ATOM 870 O O . THR A 1 107 ? -1.571 -4.674 27.007 1.00 50.34 107 THR A O 1
ATOM 873 N N . SER A 1 108 ? -3.006 -6.345 27.553 1.00 41.00 108 SER A N 1
ATOM 874 C CA . SER A 1 108 ? -3.409 -5.925 28.895 1.00 41.00 108 SER A CA 1
ATOM 875 C C . SER A 1 108 ? -2.285 -5.178 29.611 1.00 41.00 108 SER A C 1
ATOM 877 O O . SER A 1 108 ? -1.319 -5.790 30.076 1.00 41.00 108 SER A O 1
ATOM 879 N N . ASP A 1 109 ? -2.445 -3.862 29.738 1.00 45.47 109 ASP A N 1
ATOM 880 C CA . ASP A 1 109 ? -1.785 -3.103 30.785 1.00 45.47 109 ASP A CA 1
ATOM 881 C C . ASP A 1 109 ? -2.185 -3.773 32.098 1.00 45.47 109 ASP A C 1
ATOM 883 O O . ASP A 1 109 ? -3.345 -3.761 32.513 1.00 45.47 109 ASP A O 1
ATOM 887 N N . HIS A 1 110 ? -1.236 -4.485 32.697 1.00 47.72 110 HIS A N 1
ATOM 888 C CA . HIS A 1 110 ? -1.428 -5.113 33.987 1.00 47.72 110 HIS A CA 1
ATOM 889 C C . HIS A 1 110 ? -1.627 -3.982 34.996 1.00 47.72 110 HIS A C 1
ATOM 891 O O . HIS A 1 110 ? -0.676 -3.306 35.394 1.00 47.72 110 HIS A O 1
ATOM 897 N N . GLU A 1 111 ? -2.888 -3.756 35.356 1.00 43.66 111 GLU A N 1
ATOM 898 C CA . GLU A 1 111 ? -3.343 -2.773 36.326 1.00 43.66 111 GLU A CA 1
ATOM 899 C C . GLU A 1 111 ? -2.468 -2.857 37.584 1.00 43.66 111 GLU A C 1
ATOM 901 O O . GLU A 1 111 ? -2.523 -3.812 38.364 1.00 43.66 111 GLU A O 1
ATOM 906 N N . THR A 1 112 ? -1.581 -1.876 37.756 1.00 47.06 112 THR A N 1
ATOM 907 C CA . THR A 1 112 ? -0.852 -1.696 39.009 1.00 47.06 112 THR A CA 1
ATOM 908 C C . THR A 1 112 ? -1.837 -1.080 39.987 1.00 47.06 112 THR A C 1
ATOM 910 O O . THR A 1 112 ? -1.947 0.140 40.083 1.00 47.06 112 THR A O 1
ATOM 913 N N . ILE A 1 113 ? -2.586 -1.927 40.693 1.00 51.03 113 ILE A N 1
ATOM 914 C CA . ILE A 1 113 ? -3.380 -1.494 41.842 1.00 51.03 113 ILE A CA 1
ATOM 915 C C . ILE A 1 113 ? -2.406 -1.070 42.955 1.00 51.03 113 ILE A C 1
ATOM 917 O O . ILE A 1 113 ? -1.590 -1.886 43.400 1.00 51.03 113 ILE A O 1
ATOM 921 N N . PRO A 1 114 ? -2.453 0.188 43.429 1.00 45.06 114 PRO A N 1
ATOM 922 C CA . PRO A 1 114 ? -1.605 0.641 44.512 1.00 45.06 114 PRO A CA 1
ATOM 923 C C . PRO A 1 114 ? -2.240 0.286 45.862 1.00 45.06 114 PRO A C 1
ATOM 925 O O . PRO A 1 114 ? -3.245 0.866 46.253 1.00 45.06 114 PRO A O 1
ATOM 928 N N . GLY A 1 115 ? -1.578 -0.608 46.598 1.00 48.44 115 GLY A N 1
ATOM 929 C CA . GLY A 1 115 ? -1.610 -0.669 48.060 1.00 48.44 115 GLY A CA 1
ATOM 930 C C . GLY A 1 115 ? -2.846 -1.283 48.719 1.00 48.44 115 GLY A C 1
ATOM 931 O O . GLY A 1 115 ? -3.834 -0.602 48.936 1.00 48.44 115 GLY A O 1
ATOM 932 N N . GLU A 1 116 ? -2.689 -2.499 49.240 1.00 43.34 116 GLU A N 1
ATOM 933 C CA . GLU A 1 116 ? -3.357 -2.927 50.474 1.00 43.34 116 GLU A CA 1
ATOM 934 C C . GLU A 1 116 ? -2.334 -3.754 51.276 1.00 43.34 116 GLU A C 1
ATOM 936 O O . GLU A 1 116 ? -1.714 -4.690 50.765 1.00 43.34 116 GLU A O 1
ATOM 941 N N . ARG A 1 117 ? -2.067 -3.325 52.511 1.00 50.66 117 ARG A N 1
ATOM 942 C CA . ARG A 1 117 ? -1.185 -3.996 53.475 1.00 50.66 117 ARG A CA 1
ATOM 943 C C . ARG A 1 117 ? -1.888 -5.254 53.995 1.00 50.66 117 ARG A C 1
ATOM 945 O O . ARG A 1 117 ? -3.098 -5.225 54.143 1.00 50.66 117 ARG A O 1
ATOM 952 N N . ASP A 1 118 ? -1.137 -6.309 54.320 1.00 44.72 118 ASP A N 1
ATOM 953 C CA . ASP A 1 118 ? -1.094 -6.876 55.681 1.00 44.72 118 ASP A CA 1
ATOM 954 C C . ASP A 1 118 ? -0.450 -8.277 55.730 1.00 44.72 118 ASP A C 1
ATOM 956 O O . ASP A 1 118 ? -0.932 -9.268 55.195 1.00 44.72 118 ASP A O 1
ATOM 960 N N . THR A 1 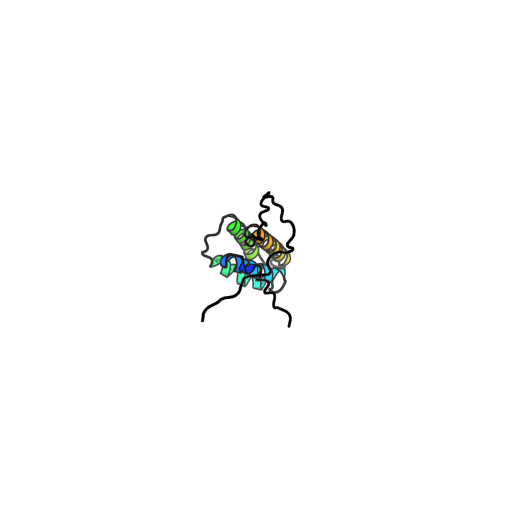119 ? 0.702 -8.312 56.401 1.00 50.56 119 THR A N 1
ATOM 961 C CA . THR A 1 119 ? 1.169 -9.314 57.369 1.00 50.56 119 THR A CA 1
ATOM 962 C C . THR A 1 119 ? 0.437 -10.668 57.419 1.00 50.56 119 THR A C 1
ATOM 964 O O . THR A 1 119 ? -0.660 -10.768 57.959 1.00 50.56 119 THR A O 1
ATOM 967 N N . ILE A 1 120 ? 1.132 -11.755 57.058 1.00 46.16 120 ILE A N 1
ATOM 968 C CA . ILE A 1 120 ? 0.827 -13.102 57.573 1.00 46.16 120 ILE A CA 1
ATOM 969 C C . ILE A 1 120 ? 2.077 -13.650 58.276 1.00 46.16 120 ILE A C 1
ATOM 971 O O . ILE A 1 120 ? 3.079 -13.904 57.603 1.00 46.16 120 ILE A O 1
ATOM 975 N N . PRO A 1 121 ? 2.064 -13.876 59.604 1.00 45.06 121 PRO A N 1
ATOM 976 C CA . PRO A 1 121 ? 3.059 -14.707 60.251 1.00 45.06 121 PRO A CA 1
ATOM 977 C C . PRO A 1 121 ? 2.600 -16.173 60.297 1.00 45.06 121 PRO A C 1
ATOM 979 O O . PRO A 1 121 ? 1.510 -16.495 60.757 1.00 45.06 121 PRO A O 1
ATOM 982 N N . ASN A 1 122 ? 3.512 -17.040 59.861 1.00 37.47 122 ASN A N 1
ATOM 983 C CA . ASN A 1 122 ? 3.838 -18.352 60.422 1.00 37.47 122 ASN A CA 1
ATOM 984 C C . ASN A 1 122 ? 2.690 -19.340 60.733 1.00 37.47 122 ASN A C 1
ATOM 986 O O . ASN A 1 122 ? 2.079 -19.318 61.801 1.00 37.47 122 ASN A O 1
ATOM 990 N N . ALA A 1 123 ? 2.528 -20.328 59.852 1.00 48.59 123 ALA A N 1
ATOM 991 C CA . ALA A 1 123 ? 1.852 -21.578 60.165 1.00 48.59 123 ALA A CA 1
ATOM 992 C C . ALA A 1 123 ? 2.786 -22.486 60.981 1.00 48.59 123 ALA A C 1
ATOM 994 O O . ALA A 1 123 ? 3.677 -23.125 60.427 1.00 48.59 123 ALA A O 1
ATOM 995 N N . THR A 1 124 ? 2.576 -22.594 62.294 1.00 46.97 124 THR A N 1
ATOM 996 C CA . THR A 1 1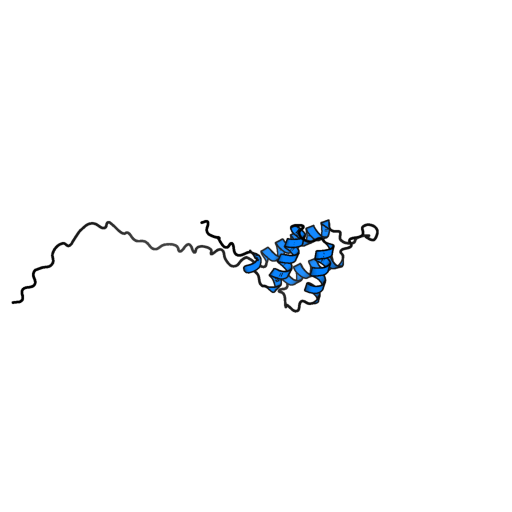24 ? 3.024 -23.760 63.071 1.00 46.97 124 THR A CA 1
ATOM 997 C C . THR A 1 124 ? 2.113 -23.979 64.276 1.00 46.97 124 THR A C 1
ATOM 999 O O . THR A 1 124 ? 2.072 -23.165 65.189 1.00 46.97 124 THR A O 1
ATOM 1002 N N . SER A 1 125 ? 1.487 -25.159 64.285 1.00 42.69 125 SER A N 1
ATOM 1003 C CA . SER A 1 125 ? 1.026 -25.898 65.464 1.00 42.69 125 SER A CA 1
ATOM 1004 C C . SER A 1 125 ? -0.157 -25.323 66.247 1.00 42.69 125 SER A C 1
ATOM 1006 O O . SER A 1 125 ? -0.017 -24.349 66.974 1.00 42.69 125 SER A O 1
ATOM 1008 N N . CYS A 1 126 ? -1.300 -26.015 66.177 1.00 38.22 126 CYS A N 1
ATOM 1009 C CA . CYS A 1 126 ? -2.006 -26.580 67.337 1.00 38.22 126 CYS A CA 1
ATOM 1010 C C . CYS A 1 126 ? -3.287 -27.294 66.870 1.00 38.22 126 CYS A C 1
ATOM 1012 O O . CYS A 1 126 ? -4.107 -26.683 66.195 1.00 38.22 126 CYS A O 1
ATOM 1014 N N . LEU A 1 127 ? -3.437 -28.567 67.267 1.00 44.50 127 LEU A N 1
ATOM 1015 C CA . LEU A 1 127 ? -4.661 -29.259 67.729 1.00 44.50 127 LEU A CA 1
ATOM 1016 C C . LEU A 1 127 ? -4.620 -30.751 67.359 1.00 44.50 127 LEU A C 1
ATOM 1018 O O . LEU A 1 127 ? -5.257 -31.221 66.423 1.00 44.50 127 LEU A O 1
ATOM 1022 N N . HIS A 1 128 ? -3.860 -31.502 68.160 1.00 44.34 128 HIS A N 1
ATOM 1023 C CA . HIS A 1 128 ? -4.211 -32.884 68.468 1.00 44.34 128 HIS A CA 1
ATOM 1024 C C . HIS A 1 128 ? -5.271 -32.883 69.575 1.00 44.34 128 HIS A C 1
ATOM 1026 O O . HIS A 1 128 ? -5.167 -32.106 70.523 1.00 44.34 128 HIS A O 1
ATOM 1032 N N . SER A 1 129 ? -6.173 -33.862 69.492 1.00 44.00 129 SER A N 1
ATOM 1033 C CA . SER A 1 129 ? -7.146 -34.310 70.503 1.00 44.00 129 SER A CA 1
ATOM 1034 C C . SER A 1 129 ? -8.576 -33.797 70.325 1.00 44.00 129 SER A C 1
ATOM 1036 O O . SER A 1 129 ? -8.926 -32.675 70.677 1.00 44.00 129 SER A O 1
ATOM 1038 N N . SER A 1 130 ? -9.436 -34.706 69.872 1.00 48.75 130 SER A N 1
ATOM 1039 C CA . SER A 1 130 ? -10.846 -34.753 70.258 1.00 48.75 130 SER A CA 1
ATOM 1040 C C . SER A 1 130 ? -11.196 -36.162 70.758 1.00 48.75 130 SER A C 1
ATOM 1042 O O . SER A 1 130 ? -10.478 -37.113 70.434 1.00 48.75 130 SER A O 1
ATOM 1044 N N . PRO A 1 131 ? -12.220 -36.291 71.621 1.00 52.53 131 PRO A N 1
ATOM 1045 C CA . PRO A 1 131 ? -12.314 -37.344 72.625 1.00 52.53 131 PRO A CA 1
ATOM 1046 C C . PRO A 1 131 ? -13.243 -38.504 72.239 1.00 52.53 131 PRO A C 1
ATOM 1048 O O . PRO A 1 131 ? -14.040 -38.423 71.309 1.00 52.53 131 PRO A O 1
ATOM 1051 N N . ARG A 1 132 ? -13.115 -39.580 73.029 1.00 43.69 132 ARG A N 1
ATOM 1052 C CA . ARG A 1 132 ? -13.970 -40.776 73.110 1.00 43.69 132 ARG A CA 1
ATOM 1053 C C . ARG A 1 132 ? -15.463 -40.477 72.924 1.00 43.69 132 ARG A C 1
ATOM 1055 O O . ARG A 1 132 ? -16.030 -39.691 73.678 1.00 43.69 132 ARG A O 1
ATOM 1062 N N . VAL A 1 133 ? -16.094 -41.238 72.033 1.00 53.34 133 VAL A N 1
ATOM 1063 C CA . VAL A 1 133 ? -17.541 -41.478 72.039 1.00 53.34 133 VAL A CA 1
ATOM 1064 C C . VAL A 1 133 ? -17.796 -42.677 72.955 1.00 53.34 133 VAL A C 1
ATOM 1066 O O . VAL A 1 133 ? -17.263 -43.7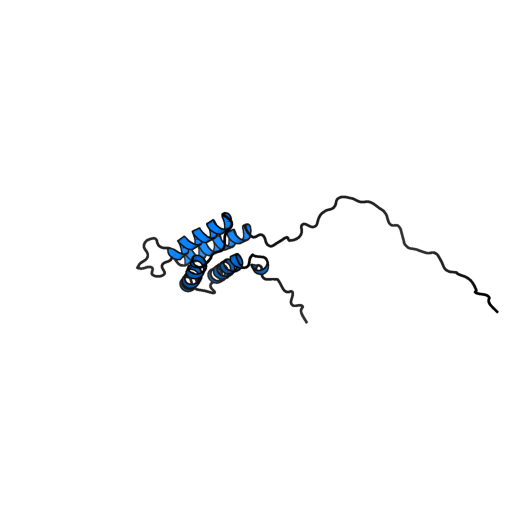61 72.718 1.00 53.34 133 VAL A O 1
ATOM 1069 N N . SER A 1 134 ? -18.551 -42.455 74.028 1.00 49.00 134 SER A N 1
ATOM 1070 C CA . SER A 1 134 ? -19.221 -43.510 74.785 1.00 49.00 134 SER A CA 1
ATOM 1071 C C . SER A 1 134 ? -20.636 -43.615 74.240 1.00 49.00 134 SER A C 1
ATOM 1073 O O . SER A 1 134 ? -21.352 -42.628 74.310 1.00 49.00 134 SER A O 1
ATOM 1075 N N . ASP A 1 135 ? -21.013 -44.784 73.737 1.00 47.16 135 ASP A N 1
ATOM 1076 C CA . ASP A 1 135 ? -22.400 -45.249 73.690 1.00 47.16 135 ASP A CA 1
ATOM 1077 C C . ASP A 1 135 ? -22.369 -46.777 73.581 1.00 47.16 135 ASP A C 1
ATOM 1079 O O . ASP A 1 135 ? -22.018 -47.320 72.532 1.00 47.16 135 ASP A O 1
ATOM 1083 N N . LEU A 1 136 ? -22.628 -47.433 74.718 1.00 46.28 136 LEU A N 1
ATOM 1084 C CA . LEU A 1 136 ? -23.352 -48.699 74.909 1.00 46.28 136 LEU A CA 1
ATOM 1085 C C . LEU A 1 136 ? -23.444 -49.009 76.410 1.00 46.28 136 LEU A C 1
ATOM 1087 O O . LEU A 1 136 ? -22.386 -48.998 77.083 1.00 46.28 136 LEU A O 1
#

Foldseek 3Di:
DDDPPPPPPLLVLDDPLVSVLLVLLVCLLVVVDFLVRSLVSLQCSVVVDPDDDDPQLCVLSVVLNVLSVQEDDDPVPDDPGHYSVNNNVSSVVSSVSSCVVRPRPDPDPPDPDDDDDDDDDDDDDDDDDDDDDDDD

InterPro domains:
  IPR015287 Colicin D immunity protein domain [PF09204] (17-96)
  IPR036471 Colicin D superfamily [G3DSA:1.20.120.650] (21-97)

Sequence (136 aa):
MTAFESDTPWWWTWDSSVAQYAVLLRLLVDGRVTADEFEALFLPLYKGDRTKWSEEIYEILDQLFYTVDGYNRDPALRDNDVDEKELTSRATLALGELGKVMPASDTSDHETIPGERDTIPNATSCLHSSPRVSDL

Radius of gyration: 29.59 Å; chains: 1; bounding box: 33×58×97 Å

Secondary structure (DSSP, 8-state):
---------GGGSS-HHHHHHHHHHHHHHTTSS-HHHHHHHHHHHHHH------HHHHHHHHHHHHHHHTB-S-TTT-SSPBPHHHHHHHHHHHHHHHHHHS--S-------------------------------